Protein AF-A0A914CSH4-F1 (afdb_monomer_lite)

Foldseek 3Di:
DDDDDDDDDDDDDPDDDDPPDDPPPPDPPCPPPPDPPDDPLQQKFKAAFDDDVVAAPPVNIDGEDQQWWKKKKWWFDQDPVVRDTDIDIGIYTQHDDVPDPSSVCVQCVQVDDDPTNMFMHIDRTGHRVNVVDDTDDDDDPVNVPD

Structure (mmCIF, N/CA/C/O backbone):
data_AF-A0A914CSH4-F1
#
_entry.id   AF-A0A914CSH4-F1
#
loop_
_atom_site.group_PDB
_atom_site.id
_atom_site.type_symbol
_atom_site.label_atom_id
_atom_site.label_alt_id
_atom_site.label_comp_id
_atom_site.label_asym_id
_atom_site.label_entity_id
_atom_site.label_seq_id
_atom_site.pdbx_PDB_ins_code
_atom_site.Cartn_x
_atom_site.Cartn_y
_atom_site.Cartn_z
_atom_site.occupancy
_atom_site.B_iso_or_equiv
_atom_site.auth_seq_id
_atom_site.auth_comp_id
_atom_site.auth_asym_id
_atom_site.auth_atom_id
_atom_site.pdbx_PDB_model_num
ATOM 1 N N . MET A 1 1 ? -29.129 55.463 -4.077 1.00 32.28 1 MET A N 1
ATOM 2 C CA . MET A 1 1 ? -30.237 54.631 -4.597 1.00 32.28 1 MET A CA 1
ATOM 3 C C . MET A 1 1 ? -29.633 53.384 -5.219 1.00 32.28 1 MET A C 1
ATOM 5 O O . MET A 1 1 ? -28.738 53.548 -6.034 1.00 32.28 1 MET A O 1
ATOM 9 N N . GLY A 1 2 ? -30.110 52.193 -4.844 1.00 32.03 2 GLY A N 1
ATOM 10 C CA . GLY A 1 2 ? -29.869 50.944 -5.584 1.00 32.03 2 GLY A CA 1
ATOM 11 C C . GLY A 1 2 ? -29.116 49.855 -4.818 1.00 32.03 2 GLY A C 1
ATOM 12 O O . GLY A 1 2 ? -27.894 49.880 -4.769 1.00 32.03 2 GLY A O 1
ATOM 13 N N . SER A 1 3 ? -29.874 48.915 -4.248 1.00 34.44 3 SER A N 1
ATOM 14 C CA . SER A 1 3 ? -29.450 47.636 -3.654 1.00 34.44 3 SER A CA 1
ATOM 15 C C . SER A 1 3 ? -29.100 46.557 -4.697 1.00 34.44 3 SER A C 1
ATOM 17 O O . SER A 1 3 ? -29.491 46.686 -5.853 1.00 34.44 3 SER A O 1
ATOM 19 N N . ALA A 1 4 ? -28.555 45.438 -4.180 1.00 36.59 4 ALA A N 1
ATOM 20 C CA . ALA A 1 4 ? -28.555 44.059 -4.716 1.00 36.59 4 ALA A CA 1
ATOM 21 C C . ALA A 1 4 ? -27.450 43.748 -5.760 1.00 36.59 4 ALA A C 1
ATOM 23 O O . ALA A 1 4 ? -27.104 44.594 -6.565 1.00 36.59 4 ALA A O 1
ATOM 24 N N . GL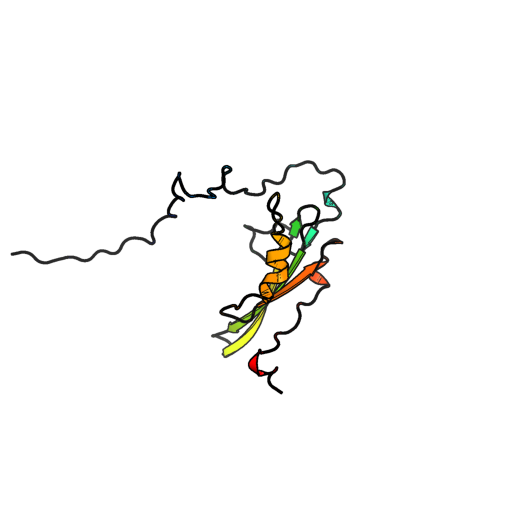U A 1 5 ? -26.799 42.578 -5.806 1.00 33.44 5 GLU A N 1
ATOM 25 C CA . GLU A 1 5 ? -27.243 41.239 -5.413 1.00 33.44 5 GLU A CA 1
ATOM 26 C C . GLU A 1 5 ? -26.067 40.236 -5.395 1.00 33.44 5 GLU A C 1
ATOM 28 O O . GLU A 1 5 ? -25.074 40.376 -6.106 1.00 33.44 5 GLU A O 1
ATOM 33 N N . ASN A 1 6 ? -26.229 39.200 -4.581 1.00 46.19 6 ASN A N 1
ATOM 34 C CA . ASN A 1 6 ? -25.384 38.021 -4.424 1.00 46.19 6 ASN A CA 1
ATOM 35 C C . ASN A 1 6 ? -25.415 37.137 -5.695 1.00 46.19 6 ASN A C 1
ATOM 37 O O . ASN A 1 6 ? -26.486 36.956 -6.272 1.00 46.19 6 ASN A O 1
ATOM 41 N N . ARG A 1 7 ? -24.298 36.512 -6.100 1.00 34.66 7 ARG A N 1
ATOM 42 C CA . ARG A 1 7 ? -24.322 35.319 -6.974 1.00 34.66 7 ARG A CA 1
ATOM 43 C C . ARG A 1 7 ? -23.053 34.473 -6.807 1.00 34.66 7 ARG A C 1
ATOM 45 O O . ARG A 1 7 ? -21.956 34.879 -7.171 1.00 34.66 7 ARG A O 1
ATOM 52 N N . HIS A 1 8 ? -23.235 33.287 -6.227 1.00 47.34 8 HIS A N 1
ATOM 53 C CA . HIS A 1 8 ? -22.269 32.190 -6.198 1.00 47.34 8 HIS A CA 1
ATOM 54 C C . HIS A 1 8 ? -21.844 31.784 -7.613 1.00 47.34 8 HIS A C 1
ATOM 56 O O . HIS A 1 8 ? -22.720 31.493 -8.420 1.00 47.34 8 HIS A O 1
ATOM 62 N N . THR A 1 9 ? -20.543 31.600 -7.860 1.00 35.94 9 THR A N 1
ATOM 63 C CA . THR A 1 9 ? -20.055 30.629 -8.856 1.00 35.94 9 THR A CA 1
ATOM 64 C C . THR A 1 9 ? -18.621 30.188 -8.552 1.00 35.94 9 THR A C 1
ATOM 66 O O . THR A 1 9 ? -17.689 30.971 -8.705 1.00 35.94 9 THR A O 1
ATOM 69 N N . GLY A 1 10 ? -18.460 28.901 -8.231 1.00 37.97 10 GLY A N 1
ATOM 70 C CA . GLY A 1 10 ? -17.294 28.111 -8.636 1.00 37.97 10 GLY A CA 1
ATOM 71 C C . GLY A 1 10 ? -16.184 27.915 -7.602 1.00 37.97 10 GLY A C 1
ATOM 72 O O . GLY A 1 10 ? -15.508 28.855 -7.199 1.00 37.97 10 GLY A O 1
ATOM 73 N N . CYS A 1 11 ? -15.922 26.650 -7.262 1.00 34.22 11 CYS A N 1
ATOM 74 C CA . CYS A 1 11 ? -14.628 26.217 -6.737 1.00 34.22 11 CYS A CA 1
ATOM 75 C C . CYS A 1 11 ? -13.529 26.641 -7.740 1.00 34.22 11 CYS A C 1
ATOM 77 O O . CYS A 1 11 ? -13.683 26.370 -8.937 1.00 34.22 11 CYS A O 1
ATOM 79 N N . PRO A 1 12 ? -12.464 27.348 -7.319 1.00 41.88 12 PRO A N 1
ATOM 80 C CA . PRO A 1 12 ? -11.471 27.865 -8.249 1.00 41.88 12 PRO A CA 1
ATOM 81 C C . PRO A 1 12 ? -10.743 26.715 -8.950 1.00 41.88 12 PRO A C 1
ATOM 83 O O . PRO A 1 12 ? -10.261 25.779 -8.311 1.00 41.88 12 PRO A O 1
ATOM 86 N N . LYS A 1 13 ? -10.663 26.808 -10.285 1.00 50.25 13 LYS A N 1
ATOM 87 C CA . LYS A 1 13 ? -9.844 25.933 -11.134 1.00 50.25 13 LYS A CA 1
ATOM 88 C C . LYS A 1 13 ? -8.423 25.858 -10.567 1.00 50.25 13 LYS A C 1
ATOM 90 O O . LYS A 1 13 ? -7.932 26.864 -10.051 1.00 50.25 13 LYS A O 1
ATOM 95 N N . LYS A 1 14 ? -7.805 24.666 -10.661 1.00 46.84 14 LYS A N 1
ATOM 96 C CA . LYS A 1 14 ? -6.405 24.382 -10.290 1.00 46.84 14 LYS A CA 1
ATOM 97 C C . LYS A 1 14 ? -5.555 25.625 -10.545 1.00 46.84 14 LYS A C 1
ATOM 99 O O . LYS A 1 14 ? -5.417 26.044 -11.688 1.00 46.84 14 LYS A O 1
ATOM 104 N N . ARG A 1 15 ? -5.051 26.236 -9.473 1.00 46.81 15 ARG A N 1
ATOM 105 C CA . ARG A 1 15 ? -4.083 27.321 -9.595 1.00 46.81 15 ARG A CA 1
ATOM 106 C C . ARG A 1 15 ? -2.809 26.695 -10.138 1.00 46.81 15 ARG A C 1
ATOM 108 O O . ARG A 1 15 ? -2.218 25.848 -9.470 1.00 46.81 15 ARG A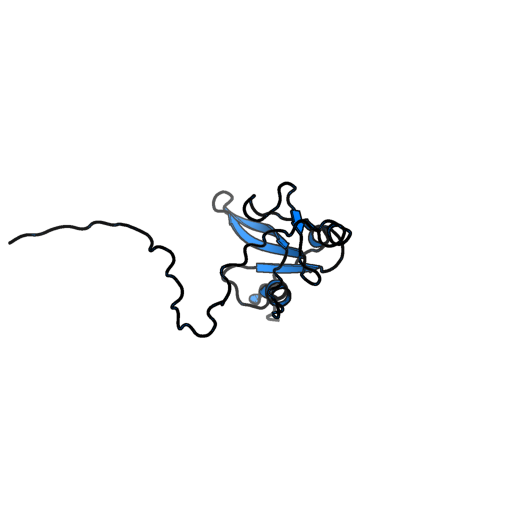 O 1
ATOM 115 N N . ASP A 1 16 ? -2.459 27.059 -11.362 1.00 60.09 16 ASP A N 1
ATOM 116 C CA . ASP A 1 16 ? -1.193 26.672 -11.964 1.00 60.09 16 ASP A CA 1
ATOM 117 C C . ASP A 1 16 ? -0.048 27.160 -11.067 1.00 60.09 16 ASP A C 1
ATOM 119 O O . ASP A 1 16 ? -0.082 28.271 -10.531 1.00 60.09 16 ASP A O 1
ATOM 123 N N . ILE A 1 17 ? 0.937 26.290 -10.844 1.00 59.72 17 ILE A N 1
ATOM 124 C CA . ILE A 1 17 ? 2.112 26.603 -10.026 1.00 59.72 17 ILE A CA 1
ATOM 125 C C . ILE A 1 17 ? 2.888 27.738 -10.728 1.00 59.72 17 ILE A C 1
ATOM 127 O O . ILE A 1 17 ? 3.188 27.574 -11.920 1.00 59.72 17 ILE A O 1
ATOM 131 N N . PRO A 1 18 ? 3.216 28.848 -10.029 1.00 69.38 18 PRO A N 1
ATOM 132 C CA . PRO A 1 18 ? 3.948 29.987 -10.590 1.00 69.38 18 PRO A CA 1
ATOM 133 C C . PRO A 1 18 ? 5.230 29.569 -11.304 1.00 69.38 18 PRO A C 1
ATOM 135 O O . PRO A 1 18 ? 5.898 28.620 -10.888 1.00 69.38 18 PRO A O 1
ATOM 138 N N . GLU A 1 19 ? 5.571 30.260 -12.393 1.00 65.25 19 GLU A N 1
ATOM 139 C CA . GLU A 1 19 ? 6.652 29.818 -13.278 1.00 65.25 19 GLU A CA 1
ATOM 140 C C . GLU A 1 19 ? 8.044 29.874 -12.662 1.00 65.25 19 GLU A C 1
ATOM 142 O O . GLU A 1 19 ? 8.924 29.105 -13.042 1.00 65.25 19 GLU A O 1
ATOM 147 N N . ASP A 1 20 ? 8.191 30.751 -11.685 1.00 71.88 20 ASP A N 1
ATOM 148 C CA . ASP A 1 20 ? 9.382 31.057 -10.914 1.00 71.88 20 ASP A CA 1
ATOM 149 C C . ASP A 1 20 ? 9.430 30.322 -9.566 1.00 71.88 20 ASP A C 1
ATOM 151 O O . ASP A 1 20 ? 10.350 30.537 -8.775 1.00 71.88 20 ASP A O 1
ATOM 155 N N . ALA A 1 21 ? 8.461 29.443 -9.285 1.00 68.38 21 ALA A N 1
ATOM 156 C CA . ALA A 1 21 ? 8.454 28.674 -8.052 1.00 68.38 21 ALA A CA 1
ATOM 157 C C . ALA A 1 21 ? 9.714 27.797 -7.960 1.00 68.38 21 ALA A C 1
ATOM 159 O O . ALA A 1 21 ? 9.979 26.940 -8.809 1.00 68.38 21 ALA A O 1
ATOM 160 N N . VAL A 1 22 ? 10.479 27.986 -6.885 1.00 61.03 22 VAL A N 1
ATOM 161 C CA . VAL A 1 22 ? 11.633 27.142 -6.568 1.00 61.03 22 VAL A CA 1
ATOM 162 C C . VAL A 1 22 ? 11.141 25.701 -6.386 1.00 61.03 22 VAL A C 1
ATOM 164 O O . VAL A 1 22 ? 10.309 25.435 -5.523 1.00 61.03 22 VAL A O 1
ATOM 167 N N . GLY A 1 23 ? 11.631 24.778 -7.220 1.00 54.59 23 GLY A N 1
ATOM 168 C CA . GLY A 1 23 ? 11.207 23.371 -7.216 1.00 54.59 23 GLY A CA 1
ATOM 169 C C . GLY A 1 23 ? 10.045 23.030 -8.159 1.00 54.59 23 GLY A C 1
ATOM 170 O O . GLY A 1 23 ? 9.519 21.922 -8.081 1.00 54.59 23 GLY A O 1
ATOM 171 N N . ARG A 1 24 ? 9.641 23.940 -9.062 1.00 52.59 24 ARG A N 1
ATOM 172 C CA . ARG A 1 24 ? 8.675 23.634 -10.132 1.00 52.59 24 ARG A CA 1
ATOM 173 C C . ARG A 1 24 ? 9.194 22.454 -10.977 1.00 52.59 24 ARG A C 1
ATOM 175 O O . ARG A 1 24 ? 10.288 22.562 -11.536 1.00 52.59 24 ARG A O 1
ATOM 182 N N . PRO A 1 25 ? 8.442 21.344 -11.105 1.00 54.25 25 PRO A N 1
ATOM 183 C CA . PRO A 1 25 ? 8.855 20.223 -11.941 1.00 54.25 25 PRO A CA 1
ATOM 184 C C . PRO A 1 25 ? 9.029 20.692 -13.391 1.00 54.25 25 PRO A C 1
ATOM 186 O O . PRO A 1 25 ? 8.101 21.233 -13.989 1.00 54.25 25 PRO A O 1
ATOM 189 N N . THR A 1 26 ? 10.213 20.494 -13.972 1.00 54.97 26 THR A N 1
ATOM 190 C CA . THR A 1 26 ? 10.510 20.849 -15.377 1.00 54.97 26 THR A CA 1
ATOM 191 C C . THR A 1 26 ? 9.831 19.918 -16.383 1.00 54.97 26 THR A C 1
ATOM 193 O O . THR A 1 26 ? 9.863 20.157 -17.590 1.00 54.97 26 THR A O 1
ATOM 196 N N . HIS A 1 27 ? 9.197 18.858 -15.889 1.00 49.78 27 HIS A N 1
ATOM 197 C CA . HIS A 1 27 ? 8.386 17.928 -16.654 1.00 49.78 27 HIS A CA 1
ATOM 198 C C . HIS A 1 27 ? 6.965 17.969 -16.086 1.00 49.78 27 HIS A C 1
ATOM 200 O O . HIS A 1 27 ? 6.790 18.018 -14.868 1.00 49.78 27 HIS A O 1
ATOM 206 N N . GLY A 1 28 ? 5.955 17.994 -16.966 1.00 48.66 28 GLY A N 1
ATOM 207 C CA . GLY A 1 28 ? 4.544 17.933 -16.564 1.00 48.66 28 GLY A CA 1
ATOM 208 C C . GLY A 1 28 ? 4.250 16.705 -15.690 1.00 48.66 28 GLY A C 1
ATOM 209 O O . GLY A 1 28 ? 5.123 15.847 -15.552 1.00 48.66 28 GLY A O 1
ATOM 210 N N . PRO A 1 29 ? 3.043 16.591 -15.097 1.00 45.50 29 PRO A N 1
ATOM 211 C CA . PRO A 1 29 ? 2.698 15.434 -14.278 1.00 45.50 29 PRO A CA 1
ATOM 212 C C . PRO A 1 29 ? 3.044 14.165 -15.053 1.00 45.50 29 PRO A C 1
ATOM 214 O O . PRO A 1 29 ? 2.528 13.949 -16.153 1.00 45.50 29 PRO A O 1
ATOM 217 N N . LEU A 1 30 ? 3.973 13.378 -14.507 1.00 42.59 30 LEU A N 1
ATOM 218 C CA . LEU A 1 30 ? 4.361 12.095 -15.066 1.00 42.59 30 LEU A CA 1
ATOM 219 C C . LEU A 1 30 ? 3.171 11.162 -14.866 1.00 42.59 30 LEU A C 1
ATOM 221 O O . LEU A 1 30 ? 3.077 10.428 -13.890 1.00 42.59 30 LEU A O 1
ATOM 225 N N . TYR A 1 31 ? 2.208 11.244 -15.779 1.00 41.59 31 TYR A N 1
ATOM 226 C CA . TYR A 1 31 ? 1.292 10.148 -15.995 1.00 41.59 31 TYR A CA 1
ATOM 227 C C . TYR A 1 31 ? 2.176 9.010 -16.487 1.00 41.59 31 TYR A C 1
ATOM 229 O O . TYR A 1 31 ? 2.807 9.141 -17.541 1.00 41.59 31 TYR A O 1
ATOM 237 N N . ASN A 1 32 ? 2.293 7.949 -15.690 1.00 44.75 32 ASN A N 1
ATOM 238 C CA . ASN A 1 32 ? 3.020 6.744 -16.056 1.00 44.75 32 ASN A CA 1
ATOM 239 C C . ASN A 1 32 ? 2.332 6.128 -17.276 1.00 44.75 32 ASN A C 1
ATOM 241 O O . ASN A 1 32 ? 1.475 5.256 -17.181 1.00 44.75 32 ASN A O 1
ATOM 245 N N . LYS A 1 33 ? 2.679 6.628 -18.461 1.00 42.59 33 LYS A N 1
ATOM 246 C CA . LYS A 1 33 ? 2.328 6.004 -19.721 1.00 42.59 33 LYS A CA 1
ATOM 247 C C . LYS A 1 33 ? 3.226 4.782 -19.814 1.00 42.59 33 LYS A C 1
ATOM 249 O O . LYS A 1 33 ? 4.395 4.908 -20.170 1.00 42.59 33 LYS A O 1
ATOM 254 N N . HIS A 1 34 ? 2.686 3.636 -19.407 1.00 46.09 34 HIS A N 1
ATOM 255 C CA . HIS A 1 34 ? 3.330 2.334 -19.516 1.00 46.09 34 HIS A CA 1
ATOM 256 C C . HIS A 1 34 ? 3.995 2.199 -20.892 1.00 46.09 34 HIS A C 1
ATOM 258 O O . HIS A 1 34 ? 3.327 2.132 -21.924 1.00 46.09 34 HIS A O 1
ATOM 264 N N . SER A 1 35 ? 5.330 2.220 -20.896 1.00 42.28 35 SER A N 1
ATOM 265 C CA . SER A 1 35 ? 6.134 1.903 -22.068 1.00 42.28 35 SER A CA 1
ATOM 266 C C . SER A 1 35 ? 5.956 0.419 -22.350 1.00 42.28 35 SER A C 1
ATOM 268 O O . SER A 1 35 ? 6.276 -0.428 -21.519 1.00 42.28 35 SER A O 1
ATOM 270 N N . SER A 1 36 ? 5.406 0.124 -23.520 1.00 48.28 36 SER A N 1
ATOM 271 C CA . SER A 1 36 ? 5.129 -1.201 -24.059 1.00 48.28 36 SER A CA 1
ATOM 272 C C . SER A 1 36 ? 6.413 -1.938 -24.456 1.00 48.28 36 SER A C 1
ATOM 274 O O . SER A 1 36 ? 6.597 -2.250 -25.629 1.00 48.28 36 SER A O 1
ATOM 276 N N . ASP A 1 37 ? 7.312 -2.195 -23.506 1.00 46.66 37 ASP A N 1
ATOM 277 C CA . ASP A 1 37 ? 8.458 -3.084 -23.719 1.00 46.66 37 ASP A CA 1
ATOM 278 C C . ASP A 1 37 ? 8.364 -4.282 -22.765 1.00 46.66 37 ASP A C 1
ATOM 280 O O . ASP A 1 37 ? 8.949 -4.350 -21.683 1.00 46.66 37 ASP A O 1
ATOM 284 N N . LEU A 1 38 ? 7.469 -5.191 -23.151 1.00 54.16 38 LEU A N 1
ATOM 285 C CA . LEU A 1 38 ? 7.141 -6.440 -22.477 1.00 54.16 38 LEU A CA 1
ATOM 286 C C . LEU A 1 38 ? 8.164 -7.516 -22.848 1.00 54.16 38 LEU A C 1
ATOM 288 O O . LEU A 1 38 ? 7.865 -8.403 -23.641 1.00 54.16 38 LEU A O 1
ATOM 292 N N . THR A 1 39 ? 9.354 -7.490 -22.253 1.00 58.25 39 THR A N 1
ATOM 293 C CA . THR A 1 39 ? 10.173 -8.707 -22.163 1.00 58.25 39 THR A CA 1
ATOM 294 C C . THR A 1 39 ? 10.786 -8.838 -20.760 1.00 58.25 39 THR A C 1
ATOM 296 O O . THR A 1 39 ? 11.595 -8.033 -20.311 1.00 58.25 39 THR A O 1
ATOM 299 N N . ASN A 1 40 ? 10.328 -9.858 -20.024 1.00 51.75 40 ASN A N 1
ATOM 300 C CA . ASN A 1 40 ? 10.771 -10.336 -18.699 1.00 51.75 40 ASN A CA 1
ATOM 301 C C . ASN A 1 40 ? 10.619 -9.443 -17.448 1.00 51.75 40 ASN A C 1
ATOM 303 O O . ASN A 1 40 ? 10.427 -9.997 -16.367 1.00 51.75 40 ASN A O 1
ATOM 307 N N . LYS A 1 41 ? 10.625 -8.109 -17.534 1.00 46.38 41 LYS A N 1
ATOM 308 C CA . LYS A 1 41 ? 10.460 -7.230 -16.348 1.00 46.38 41 LYS A CA 1
ATOM 309 C C . LYS A 1 41 ? 9.031 -7.227 -15.771 1.00 46.38 41 LYS A C 1
ATOM 311 O O . LYS A 1 41 ? 8.816 -6.954 -14.593 1.00 46.38 41 LYS A O 1
ATOM 316 N N . THR A 1 42 ? 8.049 -7.601 -16.585 1.00 52.00 42 THR A N 1
ATOM 317 C CA . THR A 1 42 ? 6.616 -7.609 -16.254 1.00 52.00 42 THR A CA 1
ATOM 318 C C . THR A 1 42 ? 6.176 -8.775 -15.361 1.00 52.00 42 THR A C 1
ATOM 320 O O . THR A 1 42 ? 5.042 -8.781 -14.897 1.00 52.00 42 THR A O 1
ATOM 323 N N . LEU A 1 43 ? 7.047 -9.756 -15.093 1.00 56.53 43 LEU A N 1
ATOM 324 C CA . LEU A 1 43 ? 6.701 -10.937 -14.293 1.00 56.53 43 LEU A CA 1
ATOM 325 C C . LEU A 1 43 ? 7.033 -10.818 -12.796 1.00 56.53 43 LEU A C 1
ATOM 327 O O . LEU A 1 43 ? 6.728 -11.760 -12.075 1.00 56.53 43 LEU A O 1
ATOM 331 N N . LEU A 1 44 ? 7.646 -9.727 -12.311 1.00 63.56 44 LEU A N 1
ATOM 332 C CA . LEU A 1 44 ? 8.134 -9.635 -10.916 1.00 63.56 44 LEU A CA 1
ATOM 333 C C . LEU A 1 44 ? 7.699 -8.382 -10.130 1.00 63.56 44 LEU A C 1
ATOM 335 O O . LEU A 1 44 ? 8.139 -8.196 -8.999 1.00 63.56 44 LEU A O 1
ATOM 339 N N . ASN A 1 45 ? 6.834 -7.534 -10.689 1.00 84.50 45 ASN A N 1
ATOM 340 C CA . ASN A 1 45 ? 6.469 -6.239 -10.095 1.00 84.50 45 ASN A CA 1
ATOM 341 C C . ASN A 1 45 ? 4.950 -5.986 -10.046 1.00 84.50 45 ASN A C 1
ATOM 343 O O . ASN A 1 45 ? 4.516 -4.837 -9.980 1.00 84.50 45 ASN A O 1
ATOM 347 N N . LEU A 1 46 ? 4.126 -7.035 -10.098 1.00 91.00 46 LEU A N 1
ATOM 348 C CA . LEU A 1 46 ? 2.675 -6.879 -9.970 1.00 91.00 46 LEU A CA 1
ATOM 349 C C . LEU A 1 46 ? 2.275 -6.712 -8.503 1.00 91.00 46 LEU A C 1
ATOM 351 O O . LEU A 1 46 ? 2.704 -7.487 -7.652 1.00 91.00 46 LEU A O 1
ATOM 355 N N . CYS A 1 47 ? 1.400 -5.754 -8.220 1.00 92.94 47 CYS A N 1
ATOM 356 C CA . CYS A 1 47 ? 0.761 -5.574 -6.918 1.00 92.94 47 CYS A CA 1
ATOM 357 C C . CYS A 1 47 ? -0.758 -5.691 -7.058 1.00 92.94 47 CYS A C 1
ATOM 359 O O . CYS A 1 47 ? -1.316 -5.330 -8.097 1.00 92.94 47 CYS A O 1
ATOM 361 N N . TYR A 1 48 ? -1.444 -6.117 -5.994 1.00 95.81 48 TYR A N 1
ATOM 362 C CA . TYR A 1 48 ? -2.897 -5.956 -5.922 1.00 95.81 48 TYR A CA 1
ATOM 363 C C . TYR A 1 48 ? -3.253 -4.474 -5.742 1.00 95.81 48 TYR A C 1
ATOM 365 O O . TYR A 1 48 ? -2.578 -3.763 -4.994 1.00 95.81 48 TYR A O 1
ATOM 373 N N . CYS A 1 49 ? -4.307 -4.016 -6.416 1.00 95.06 49 CYS A N 1
ATOM 374 C CA . CYS A 1 49 ? -4.749 -2.628 -6.439 1.00 95.06 49 CYS A CA 1
ATOM 375 C C . CYS A 1 49 ? -6.250 -2.536 -6.145 1.00 95.06 49 CYS A C 1
ATOM 377 O O . CYS A 1 49 ? -7.083 -3.092 -6.863 1.00 95.06 49 CYS A O 1
ATOM 379 N N . SER A 1 50 ? -6.606 -1.810 -5.083 1.00 94.44 50 SER A N 1
ATOM 380 C CA . SER A 1 50 ? -7.998 -1.681 -4.626 1.00 94.44 50 SER A CA 1
ATOM 381 C C . SER A 1 50 ? -8.675 -0.378 -5.055 1.00 94.44 50 SER A C 1
ATOM 383 O O . SER A 1 50 ? -9.825 -0.138 -4.690 1.00 94.44 50 SER A O 1
ATOM 385 N N . TYR A 1 51 ? -7.978 0.482 -5.797 1.00 87.56 51 TYR A N 1
ATOM 386 C CA . TYR A 1 51 ? -8.532 1.735 -6.302 1.00 87.56 51 TYR A CA 1
ATOM 387 C C . TYR A 1 51 ? -9.490 1.517 -7.491 1.00 87.56 51 TYR A C 1
ATOM 389 O O . TYR A 1 51 ? -9.737 0.400 -7.966 1.00 87.56 51 TYR A O 1
ATOM 397 N N . GLY A 1 52 ? -10.092 2.618 -7.942 1.00 82.00 52 GLY A N 1
ATOM 398 C CA . GLY A 1 52 ? -10.900 2.655 -9.157 1.00 82.00 52 GLY A CA 1
ATOM 399 C C . GLY A 1 52 ? -10.069 2.488 -10.441 1.00 82.00 52 GLY A C 1
ATOM 400 O O . GLY A 1 52 ? -8.837 2.485 -10.389 1.00 82.00 52 GLY A O 1
ATOM 401 N N . PRO A 1 53 ? -10.739 2.399 -11.604 1.00 79.06 53 PRO A N 1
ATOM 402 C CA . PRO A 1 53 ? -10.094 2.190 -12.907 1.00 79.06 53 PRO A CA 1
ATOM 403 C C . PRO A 1 53 ? -9.144 3.326 -13.323 1.00 79.06 53 PRO A C 1
ATOM 405 O O . PRO A 1 53 ? -8.335 3.146 -14.221 1.00 79.06 53 PRO A O 1
ATOM 408 N N . ASP A 1 54 ? -9.213 4.488 -12.666 1.00 79.94 54 ASP A N 1
ATOM 409 C CA . ASP A 1 54 ? -8.301 5.610 -12.921 1.00 79.94 54 ASP A CA 1
ATOM 410 C C . ASP A 1 54 ? -6.875 5.372 -12.387 1.00 79.94 54 ASP A C 1
ATOM 412 O O . ASP A 1 54 ? -5.952 6.095 -12.758 1.00 79.94 54 ASP A O 1
ATOM 416 N N . HIS A 1 55 ? -6.704 4.407 -11.474 1.00 78.50 55 HIS A N 1
ATOM 417 C CA . HIS A 1 55 ? -5.446 4.158 -10.755 1.00 78.50 55 HIS A CA 1
ATOM 418 C C . HIS A 1 55 ? -4.989 2.697 -10.823 1.00 78.50 55 HIS A C 1
ATOM 420 O O . HIS A 1 55 ? -3.807 2.425 -10.624 1.00 78.50 55 HIS A O 1
ATOM 426 N N . CYS A 1 56 ? -5.912 1.767 -11.066 1.00 87.56 56 CYS A N 1
ATOM 427 C CA . CYS A 1 56 ? -5.605 0.360 -11.282 1.00 87.56 56 CYS A CA 1
ATOM 428 C C . CYS A 1 56 ? -5.766 0.002 -12.757 1.00 87.56 56 CYS A C 1
ATOM 430 O O . CYS A 1 56 ? -6.668 0.505 -13.427 1.00 87.56 56 CYS A O 1
ATOM 432 N N . ASP A 1 57 ? -4.970 -0.955 -13.217 1.00 85.19 57 ASP A N 1
ATOM 433 C CA . ASP A 1 57 ? -5.226 -1.663 -14.464 1.00 85.19 57 ASP A CA 1
ATOM 434 C C . ASP A 1 57 ? -6.505 -2.518 -14.356 1.00 85.19 57 ASP A C 1
ATOM 436 O O . ASP A 1 57 ? -7.020 -2.785 -13.260 1.00 85.19 57 ASP A O 1
ATOM 440 N N . TYR A 1 58 ? -7.017 -2.970 -15.507 1.00 72.62 58 TYR A N 1
ATOM 441 C CA . TYR A 1 58 ? -8.298 -3.682 -15.626 1.00 72.62 58 TYR A CA 1
ATOM 442 C C . TYR A 1 58 ? -8.443 -4.890 -14.684 1.00 72.62 58 TYR A C 1
ATOM 444 O O . TYR A 1 58 ? -9.543 -5.147 -14.196 1.00 72.62 58 TYR A O 1
ATOM 452 N N . ASP A 1 59 ? -7.345 -5.564 -14.347 1.00 82.81 59 ASP A N 1
ATOM 453 C CA . ASP A 1 59 ? -7.346 -6.781 -13.529 1.00 82.81 59 ASP A CA 1
ATOM 454 C C . ASP A 1 59 ? -7.161 -6.521 -12.022 1.00 82.81 59 ASP A C 1
ATOM 456 O O . ASP A 1 59 ? -6.729 -7.405 -11.285 1.00 82.81 59 ASP A O 1
ATOM 460 N N . LYS A 1 60 ? -7.483 -5.311 -11.530 1.00 90.69 60 LYS A N 1
ATOM 461 C CA . LYS A 1 60 ? -7.239 -4.905 -10.125 1.00 90.69 60 LYS A CA 1
ATOM 462 C C . LYS A 1 60 ? -5.765 -4.997 -9.747 1.00 90.69 60 LYS A C 1
ATOM 464 O O . LYS A 1 60 ? -5.400 -5.357 -8.626 1.00 90.69 60 LYS A O 1
ATOM 469 N N . THR A 1 61 ? -4.911 -4.632 -10.690 1.00 91.19 61 THR A N 1
ATOM 470 C CA . THR A 1 61 ? -3.463 -4.670 -10.531 1.00 91.19 61 THR A CA 1
ATOM 471 C C . THR A 1 61 ? -2.850 -3.306 -10.770 1.00 91.19 61 THR A C 1
ATOM 473 O O . THR A 1 61 ? -3.474 -2.408 -11.326 1.00 91.19 61 THR A O 1
ATOM 476 N N . CYS A 1 62 ? -1.605 -3.162 -10.353 1.00 90.31 62 CYS A N 1
ATOM 477 C CA . CYS A 1 62 ? -0.708 -2.136 -10.859 1.00 90.31 62 CYS A CA 1
ATOM 478 C C . CYS A 1 62 ? 0.693 -2.746 -10.963 1.00 90.31 62 CYS A C 1
ATOM 480 O O . CYS A 1 62 ? 1.012 -3.704 -10.249 1.00 90.31 62 CYS A O 1
ATOM 482 N N . VAL A 1 63 ? 1.525 -2.207 -11.852 1.00 88.44 63 VAL A N 1
ATOM 483 C CA . VAL A 1 63 ? 2.929 -2.615 -11.982 1.00 88.44 63 VAL A CA 1
ATOM 484 C C . VAL A 1 63 ? 3.811 -1.535 -11.365 1.00 88.44 63 VAL A C 1
ATOM 486 O O . VAL A 1 63 ? 3.783 -0.387 -11.804 1.00 88.44 63 VAL A O 1
ATOM 489 N N . LYS A 1 64 ? 4.593 -1.897 -10.346 1.00 86.94 64 LYS A N 1
ATOM 490 C CA . LYS A 1 64 ? 5.539 -0.980 -9.695 1.00 86.94 64 LYS A CA 1
ATOM 491 C C . LYS A 1 64 ? 6.859 -0.876 -10.465 1.00 86.94 64 LYS A C 1
ATOM 493 O O . LYS A 1 64 ? 7.241 -1.796 -11.189 1.00 86.94 64 LYS A O 1
ATOM 498 N N . ASP A 1 65 ? 7.579 0.225 -10.268 1.00 85.44 65 ASP A N 1
ATOM 499 C CA . ASP A 1 65 ? 8.961 0.344 -10.737 1.00 85.44 65 ASP A CA 1
ATOM 500 C C . ASP A 1 65 ? 9.889 -0.649 -10.020 1.00 85.44 65 ASP A C 1
ATOM 502 O O . ASP A 1 65 ? 9.602 -1.135 -8.919 1.00 85.44 65 ASP A O 1
ATOM 506 N N . ASP A 1 66 ? 11.045 -0.921 -10.629 1.00 78.12 66 ASP A N 1
ATOM 507 C CA . ASP A 1 66 ? 12.095 -1.686 -9.956 1.00 78.12 66 ASP A CA 1
ATOM 508 C C . ASP A 1 66 ? 12.486 -0.949 -8.671 1.00 78.12 66 ASP A C 1
ATOM 510 O O . ASP A 1 66 ? 12.723 0.257 -8.705 1.00 78.12 66 ASP A O 1
ATOM 514 N N . TRP A 1 67 ? 12.547 -1.671 -7.549 1.00 78.69 67 TRP A N 1
ATOM 515 C CA . TRP A 1 67 ? 12.824 -1.142 -6.200 1.00 78.69 67 TRP A CA 1
ATOM 516 C C . TRP A 1 67 ? 11.713 -0.313 -5.541 1.00 78.69 67 TRP A C 1
ATOM 518 O O . TRP A 1 67 ? 11.809 -0.036 -4.345 1.00 78.69 67 TRP A O 1
ATOM 528 N N . ALA A 1 68 ? 10.629 0.021 -6.247 1.00 89.06 68 ALA A N 1
ATOM 529 C CA . ALA A 1 68 ? 9.417 0.493 -5.579 1.00 89.06 68 ALA A CA 1
ATOM 530 C C . ALA A 1 68 ? 8.773 -0.635 -4.757 1.00 89.06 68 ALA A C 1
ATOM 532 O O . ALA A 1 68 ? 9.096 -1.821 -4.920 1.00 89.06 68 ALA A O 1
ATOM 533 N N . ALA A 1 69 ? 7.835 -0.266 -3.887 1.00 91.69 69 ALA A N 1
ATOM 534 C CA . ALA A 1 69 ? 7.094 -1.207 -3.053 1.00 91.69 69 ALA A CA 1
ATOM 535 C C . ALA A 1 69 ? 5.652 -1.411 -3.535 1.00 91.69 69 ALA A C 1
ATOM 537 O O . ALA A 1 69 ? 5.023 -0.496 -4.061 1.00 91.69 69 ALA A O 1
ATOM 538 N N . CYS A 1 70 ? 5.095 -2.592 -3.282 1.00 94.19 70 CYS A N 1
ATOM 539 C CA . CYS A 1 70 ? 3.653 -2.725 -3.111 1.00 94.19 70 CYS A CA 1
ATOM 540 C C . CYS A 1 70 ? 3.296 -2.319 -1.676 1.00 94.19 70 CYS A C 1
ATOM 542 O O . CYS A 1 70 ? 4.084 -2.559 -0.757 1.00 94.19 70 CYS A O 1
ATOM 544 N N . PHE A 1 71 ? 2.099 -1.778 -1.458 1.00 95.50 71 PHE A N 1
ATOM 545 C CA . PHE A 1 71 ? 1.608 -1.463 -0.119 1.00 95.50 71 PHE A CA 1
ATOM 546 C C . PHE A 1 71 ? 0.251 -2.101 0.181 1.00 95.50 71 PHE A C 1
ATOM 548 O O . PHE A 1 71 ? -0.559 -2.359 -0.716 1.00 95.50 71 PHE A O 1
ATOM 555 N N . HIS A 1 72 ? 0.021 -2.306 1.474 1.00 95.25 72 HIS A N 1
ATOM 556 C CA . HIS A 1 72 ? -1.276 -2.514 2.104 1.00 95.25 72 HIS A CA 1
ATOM 557 C C . HIS A 1 72 ? -1.385 -1.458 3.205 1.00 95.25 72 HIS A C 1
ATOM 559 O O . HIS A 1 72 ? -0.488 -1.338 4.036 1.00 95.25 72 HIS A O 1
ATOM 565 N N . ALA A 1 73 ? -2.447 -0.664 3.195 1.00 92.88 73 ALA A N 1
ATOM 566 C CA . ALA A 1 73 ? -2.740 0.322 4.218 1.00 92.88 73 ALA A CA 1
ATOM 567 C C . ALA A 1 73 ? -4.115 0.071 4.834 1.00 92.88 73 ALA A C 1
ATOM 569 O O . ALA A 1 73 ? -5.064 -0.303 4.143 1.00 92.88 73 ALA A O 1
ATOM 570 N N . MET A 1 74 ? -4.204 0.300 6.136 1.00 91.06 74 MET A N 1
ATOM 571 C CA . MET A 1 74 ? -5.439 0.299 6.901 1.00 91.06 74 MET A CA 1
ATOM 572 C C . MET A 1 74 ? -5.774 1.731 7.316 1.00 91.06 74 MET A C 1
ATOM 574 O O . MET A 1 74 ? -4.884 2.578 7.461 1.00 91.06 74 MET A O 1
ATOM 578 N N . GLN A 1 75 ? -7.061 2.004 7.492 1.00 87.19 75 GLN A N 1
ATOM 579 C CA . GLN A 1 75 ? -7.562 3.243 8.067 1.00 87.19 75 GLN A CA 1
ATOM 580 C C . GLN A 1 75 ? -8.812 2.955 8.893 1.00 87.19 75 GLN A C 1
ATOM 582 O O . GLN A 1 75 ? -9.700 2.255 8.414 1.00 87.19 75 GLN A O 1
ATOM 587 N N . GLU A 1 76 ? -8.911 3.510 10.100 1.00 84.81 76 GLU A N 1
ATOM 588 C CA . GLU A 1 76 ? -10.195 3.517 10.807 1.00 84.81 76 GLU A CA 1
ATOM 589 C C . GLU A 1 76 ? -11.074 4.648 10.285 1.00 84.81 76 GLU A C 1
ATOM 591 O O . GLU A 1 76 ? -10.668 5.816 10.244 1.00 84.81 76 GLU A O 1
ATOM 596 N N . VAL A 1 77 ? -12.276 4.281 9.856 1.00 85.44 77 VAL A N 1
ATOM 597 C CA . VAL A 1 77 ? -13.278 5.194 9.321 1.00 85.44 77 VAL A CA 1
ATOM 598 C C . VAL A 1 77 ? -14.573 4.974 10.086 1.00 85.44 77 VAL A C 1
ATOM 600 O O . VAL A 1 77 ? -15.038 3.846 10.247 1.00 85.44 77 VAL A O 1
ATOM 603 N N . TYR A 1 78 ? -15.174 6.067 10.549 1.00 84.81 78 TYR A N 1
ATOM 604 C CA . TYR A 1 78 ? -16.472 6.002 11.198 1.00 84.81 78 TYR A CA 1
ATOM 605 C C . TYR A 1 78 ? -17.568 5.846 10.143 1.00 84.81 78 TYR A C 1
ATOM 607 O O . TYR A 1 78 ? -17.763 6.731 9.308 1.00 84.81 78 TYR A O 1
ATOM 615 N N . ASN A 1 79 ? -18.287 4.729 10.189 1.00 85.44 79 ASN A N 1
ATOM 616 C CA . ASN A 1 79 ? -19.439 4.485 9.338 1.00 85.44 79 ASN A CA 1
ATOM 617 C C . ASN A 1 79 ? -20.699 5.043 10.018 1.00 8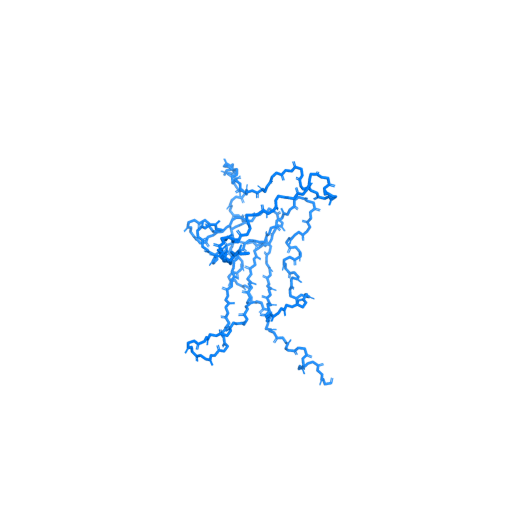5.44 79 ASN A C 1
ATOM 619 O O . ASN A 1 79 ? -21.143 4.549 11.058 1.00 85.44 79 ASN A O 1
ATOM 623 N N . GLU A 1 80 ? -21.275 6.094 9.433 1.00 91.12 80 GLU A N 1
ATOM 624 C CA . GLU A 1 80 ? -22.448 6.780 9.989 1.00 91.12 80 GLU A CA 1
ATOM 625 C C . GLU A 1 80 ? -23.724 5.924 9.958 1.00 91.12 80 GLU A C 1
ATOM 627 O O . GLU A 1 80 ? -24.577 6.069 10.837 1.00 91.12 80 GLU A O 1
ATOM 632 N N . GLU A 1 81 ? -23.849 5.017 8.986 1.00 92.69 81 GLU A N 1
ATOM 633 C CA . GLU A 1 81 ? -25.013 4.142 8.824 1.00 92.69 81 GLU A CA 1
ATOM 634 C C . GLU A 1 81 ? -25.027 3.051 9.898 1.00 92.69 81 GLU A C 1
ATOM 636 O O . GLU A 1 81 ? -26.032 2.849 10.583 1.00 92.69 81 GLU A O 1
ATOM 641 N N . THR A 1 82 ? -23.888 2.386 10.101 1.00 89.88 82 THR A N 1
ATOM 642 C CA . THR A 1 82 ? -23.751 1.322 11.107 1.00 89.88 82 THR A CA 1
ATOM 643 C C . THR A 1 82 ? -23.455 1.870 12.505 1.00 89.88 82 THR A C 1
ATOM 645 O O . THR A 1 82 ? -23.570 1.131 13.488 1.00 89.88 82 THR A O 1
ATOM 648 N N . ARG A 1 83 ? -23.120 3.167 12.609 1.00 89.38 83 ARG A N 1
ATOM 649 C CA . ARG A 1 83 ? -22.663 3.869 13.823 1.00 89.38 83 ARG A CA 1
ATOM 650 C C . ARG A 1 83 ? -21.489 3.167 14.503 1.00 89.38 83 ARG A C 1
ATOM 652 O O . ARG A 1 83 ? -21.449 3.046 15.730 1.00 89.38 83 ARG A O 1
ATOM 659 N N . ARG A 1 84 ? -20.553 2.652 13.709 1.00 85.12 84 ARG A N 1
ATOM 660 C CA . ARG A 1 84 ? -19.389 1.894 14.184 1.00 85.12 84 ARG A CA 1
ATOM 661 C C . ARG A 1 84 ? -18.115 2.403 13.530 1.00 85.12 84 ARG A C 1
ATOM 663 O O . ARG A 1 84 ? -18.141 2.921 12.419 1.00 85.12 84 ARG A O 1
ATOM 670 N N . GLN A 1 85 ? -17.001 2.240 14.240 1.00 82.44 85 GLN A N 1
ATOM 671 C CA . GLN A 1 85 ? -15.685 2.327 13.617 1.00 82.44 85 GLN A CA 1
ATOM 672 C C . GLN A 1 85 ? -15.470 1.067 12.784 1.00 82.44 85 GLN A C 1
ATOM 674 O O . GLN A 1 85 ? -15.670 -0.046 13.273 1.00 82.44 85 GLN A O 1
ATOM 679 N N . GLU A 1 86 ? -15.099 1.254 11.525 1.00 86.56 86 GLU A N 1
ATOM 680 C CA . GLU A 1 86 ? -14.806 0.183 10.584 1.00 86.56 86 GLU A CA 1
ATOM 681 C C . GLU A 1 86 ? -13.378 0.342 10.063 1.00 86.56 86 GLU A C 1
ATOM 683 O O . GLU A 1 86 ? -12.894 1.453 9.831 1.00 86.56 86 GLU A O 1
ATOM 688 N N . THR A 1 87 ? -12.688 -0.781 9.871 1.00 87.00 87 THR A N 1
ATOM 689 C CA . THR A 1 87 ? -11.348 -0.790 9.282 1.00 87.00 87 THR A CA 1
ATOM 690 C C . THR A 1 87 ? -11.464 -0.874 7.766 1.00 87.00 87 THR A C 1
ATOM 692 O O . THR A 1 87 ? -11.970 -1.851 7.213 1.00 87.00 87 THR A O 1
ATOM 695 N N . TRP A 1 88 ? -10.982 0.153 7.077 1.00 88.94 88 TRP A N 1
ATOM 696 C CA . TRP A 1 88 ? -10.881 0.183 5.624 1.00 88.94 88 TRP A CA 1
ATOM 697 C C . TRP A 1 88 ? -9.491 -0.228 5.164 1.00 88.94 88 TRP A C 1
ATOM 699 O O . TRP A 1 88 ? -8.485 0.280 5.655 1.00 88.94 88 TRP A O 1
ATOM 709 N N . HIS A 1 89 ? -9.452 -1.125 4.181 1.00 92.38 89 HIS A N 1
ATOM 710 C CA . HIS A 1 89 ? -8.227 -1.667 3.606 1.00 92.38 89 HIS A CA 1
ATOM 711 C C . HIS A 1 89 ? -7.997 -1.101 2.208 1.00 92.38 89 HIS A C 1
ATOM 713 O O . HIS A 1 89 ? -8.896 -1.096 1.366 1.00 92.38 89 HIS A O 1
ATOM 719 N N . THR A 1 90 ? -6.775 -0.650 1.948 1.00 93.69 90 THR A N 1
ATOM 720 C CA . THR A 1 90 ? -6.354 -0.117 0.650 1.00 93.69 90 THR A CA 1
ATOM 721 C C . THR A 1 90 ? -5.033 -0.732 0.214 1.00 93.69 90 THR A C 1
ATOM 723 O O . THR A 1 90 ? -4.149 -0.980 1.029 1.00 93.69 90 THR A O 1
ATOM 726 N N . TYR A 1 91 ? -4.903 -0.994 -1.083 1.00 95.75 91 TYR A N 1
ATOM 727 C CA . TYR A 1 91 ? -3.770 -1.697 -1.675 1.00 95.75 91 TYR A CA 1
ATOM 728 C C . TYR A 1 91 ? -3.341 -1.014 -2.970 1.00 95.75 91 TYR A C 1
ATOM 730 O O . TYR A 1 91 ? -4.190 -0.541 -3.731 1.00 95.75 91 TYR A O 1
ATOM 738 N N . GLY A 1 92 ? -2.039 -1.012 -3.252 1.00 94.44 92 GLY A N 1
ATOM 739 C CA . GLY A 1 92 ? -1.526 -0.509 -4.522 1.00 94.44 92 GLY A CA 1
ATOM 740 C C . GLY A 1 92 ? -0.005 -0.503 -4.626 1.00 94.44 92 GLY A C 1
ATOM 741 O O . GLY A 1 92 ? 0.698 -1.158 -3.855 1.00 94.44 92 GLY A O 1
ATOM 742 N N . CYS A 1 93 ? 0.485 0.261 -5.599 1.00 92.19 93 CYS A N 1
ATOM 743 C CA . CYS A 1 93 ? 1.899 0.472 -5.881 1.00 92.19 93 CYS A CA 1
ATOM 744 C C . CYS A 1 93 ? 2.347 1.795 -5.257 1.00 92.19 93 CYS A C 1
ATOM 746 O O . CYS A 1 93 ? 1.712 2.829 -5.465 1.00 92.19 93 CYS A O 1
ATOM 748 N N . ALA A 1 94 ? 3.437 1.771 -4.497 1.00 91.31 94 ALA A N 1
ATOM 749 C CA . ALA A 1 94 ? 4.076 2.983 -4.013 1.00 91.31 94 ALA A CA 1
ATOM 750 C C . ALA A 1 94 ? 4.885 3.630 -5.156 1.00 91.31 94 ALA A C 1
ATOM 752 O O . ALA A 1 94 ? 5.508 2.913 -5.945 1.00 91.31 94 ALA A O 1
ATOM 753 N N . PRO A 1 95 ? 4.888 4.969 -5.272 1.00 83.56 95 PRO A N 1
ATOM 754 C CA . PRO A 1 95 ? 5.616 5.652 -6.333 1.00 83.56 95 PRO A CA 1
ATOM 755 C C . PRO A 1 95 ? 7.132 5.525 -6.146 1.00 83.56 95 PRO A C 1
ATOM 757 O O . PRO A 1 95 ? 7.635 5.468 -5.021 1.00 83.56 95 PRO A O 1
ATOM 760 N N . LEU A 1 96 ? 7.868 5.544 -7.254 1.00 72.75 96 LEU A N 1
ATOM 761 C CA . LEU A 1 96 ? 9.304 5.799 -7.281 1.00 72.75 96 LEU A CA 1
ATOM 762 C C . LEU A 1 96 ? 9.521 7.059 -8.122 1.00 72.75 96 LEU A C 1
ATOM 764 O O . LEU A 1 96 ? 9.534 6.994 -9.349 1.00 72.75 96 LEU A O 1
ATOM 768 N N . GLU A 1 97 ? 9.638 8.234 -7.503 1.00 67.69 97 GLU A N 1
ATOM 769 C CA . GLU A 1 97 ? 10.055 9.393 -8.295 1.00 67.69 97 GLU A CA 1
ATOM 770 C C . GLU A 1 97 ? 11.562 9.282 -8.546 1.00 67.69 97 GLU A C 1
ATOM 772 O O . GLU A 1 97 ? 12.333 8.860 -7.682 1.00 67.69 97 GLU A O 1
ATOM 777 N N . ARG A 1 98 ? 12.016 9.633 -9.752 1.00 52.03 98 ARG A N 1
ATOM 778 C CA . ARG A 1 98 ? 13.441 9.554 -10.095 1.00 52.03 98 ARG A CA 1
ATOM 779 C C . ARG A 1 98 ? 14.282 10.360 -9.102 1.00 52.03 98 ARG A C 1
ATOM 781 O O . ARG A 1 98 ? 14.188 11.582 -9.065 1.00 52.03 98 ARG A O 1
ATOM 788 N N . GLY A 1 99 ? 15.149 9.665 -8.366 1.00 53.00 99 GLY A N 1
ATOM 789 C CA . GLY A 1 99 ? 16.072 10.277 -7.409 1.00 53.00 99 GLY A CA 1
ATOM 790 C C . GLY A 1 99 ? 15.458 10.622 -6.050 1.00 53.00 99 GLY A C 1
ATOM 791 O O . GLY A 1 99 ? 16.147 11.244 -5.246 1.00 53.00 99 GLY A O 1
ATOM 792 N N . SER A 1 100 ? 14.209 10.226 -5.774 1.00 56.16 100 SER A N 1
ATOM 793 C CA . SER A 1 100 ? 13.611 10.327 -4.442 1.00 56.16 100 SER A CA 1
ATOM 794 C C . SER A 1 100 ? 13.142 8.951 -3.962 1.00 56.16 100 SER A C 1
ATOM 796 O O . SER A 1 100 ? 12.552 8.168 -4.709 1.00 56.16 100 SER A O 1
ATOM 798 N N . ASP A 1 101 ? 13.384 8.641 -2.689 1.00 70.69 101 ASP A N 1
ATOM 799 C CA . ASP A 1 101 ? 12.858 7.435 -2.048 1.00 70.69 101 ASP A CA 1
ATOM 800 C C . ASP A 1 101 ? 11.350 7.616 -1.744 1.00 70.69 101 ASP A C 1
ATOM 802 O O . ASP A 1 101 ? 10.890 7.504 -0.610 1.00 70.69 101 ASP A O 1
ATOM 806 N N . ALA A 1 102 ? 10.528 7.947 -2.744 1.00 80.31 102 ALA A N 1
ATOM 807 C CA . ALA A 1 102 ? 9.097 8.220 -2.551 1.00 80.31 102 ALA A CA 1
ATOM 808 C C . ALA A 1 102 ? 8.335 7.004 -1.990 1.00 80.31 102 ALA A C 1
ATOM 810 O O . ALA A 1 102 ? 7.426 7.141 -1.162 1.00 80.31 102 ALA A O 1
ATOM 811 N N . SER A 1 103 ? 8.767 5.796 -2.363 1.00 85.00 103 SER A N 1
ATOM 812 C CA . SER A 1 103 ? 8.290 4.554 -1.756 1.00 85.00 103 SER A CA 1
ATOM 813 C C . SER A 1 103 ? 8.639 4.501 -0.270 1.00 85.00 103 SER A C 1
ATOM 815 O O . SER A 1 103 ? 7.785 4.145 0.532 1.00 85.00 103 SER A O 1
ATOM 817 N N . TRP A 1 104 ? 9.838 4.933 0.134 1.00 85.88 104 TRP A N 1
ATOM 818 C CA . TRP A 1 104 ? 10.218 5.014 1.547 1.00 85.88 104 TRP A CA 1
ATOM 819 C C . TRP A 1 104 ? 9.307 5.954 2.335 1.00 85.88 104 TRP A C 1
ATOM 821 O O . TRP A 1 104 ? 8.847 5.586 3.416 1.00 85.88 104 TRP A O 1
ATOM 831 N N . LEU A 1 105 ? 9.006 7.139 1.795 1.00 86.81 105 LEU A N 1
ATOM 832 C CA . LEU A 1 105 ? 8.091 8.086 2.439 1.00 86.81 105 LEU A CA 1
ATOM 833 C C . LEU A 1 105 ? 6.691 7.488 2.599 1.00 86.81 105 LEU A C 1
ATOM 835 O O . LEU A 1 105 ? 6.109 7.565 3.678 1.00 86.81 105 LEU A O 1
ATOM 839 N N . THR A 1 106 ? 6.187 6.826 1.556 1.00 88.56 106 THR A N 1
ATOM 840 C CA . THR A 1 106 ? 4.888 6.140 1.586 1.00 88.56 106 THR A CA 1
ATOM 841 C C . THR A 1 106 ? 4.879 5.041 2.650 1.00 88.56 106 THR A C 1
ATOM 843 O O . THR A 1 106 ? 4.018 5.024 3.523 1.00 88.56 106 THR A O 1
ATOM 846 N N . CYS A 1 107 ? 5.887 4.170 2.654 1.00 88.94 107 CYS A N 1
ATOM 847 C CA . CYS A 1 107 ? 5.991 3.044 3.583 1.00 88.94 107 CYS A CA 1
ATOM 848 C C . CYS A 1 107 ? 6.250 3.460 5.039 1.00 88.94 107 CYS A C 1
ATOM 850 O O . CYS A 1 107 ? 6.017 2.677 5.957 1.00 88.94 107 CYS A O 1
ATOM 852 N N . ASN A 1 108 ? 6.698 4.696 5.264 1.00 86.00 108 ASN A N 1
ATOM 853 C CA . ASN A 1 108 ? 6.866 5.289 6.588 1.00 86.00 108 ASN A CA 1
ATOM 854 C C . ASN A 1 108 ? 5.797 6.340 6.905 1.00 86.00 108 ASN A C 1
ATOM 856 O O . ASN A 1 108 ? 5.931 7.057 7.898 1.00 86.00 108 ASN A O 1
ATOM 860 N N . ALA A 1 109 ? 4.721 6.423 6.114 1.00 83.94 109 ALA A N 1
ATOM 861 C CA . ALA A 1 109 ? 3.671 7.411 6.333 1.00 83.94 109 ALA A CA 1
ATOM 862 C C . ALA A 1 109 ? 3.058 7.284 7.733 1.00 83.94 109 ALA A C 1
ATOM 864 O O . ALA A 1 109 ? 2.736 8.304 8.332 1.00 83.94 109 ALA A O 1
ATOM 865 N N . TRP A 1 110 ? 2.987 6.076 8.304 1.00 81.75 110 TRP A N 1
ATOM 866 C CA . TRP A 1 110 ? 2.510 5.831 9.673 1.00 81.75 110 TRP A CA 1
ATOM 867 C C . TRP A 1 110 ? 3.261 6.625 10.760 1.00 81.75 110 TRP A C 1
ATOM 869 O O . TRP A 1 110 ? 2.719 6.832 11.838 1.00 81.75 110 TRP A O 1
ATOM 879 N N . ARG A 1 111 ? 4.490 7.097 10.494 1.00 81.81 111 ARG A N 1
ATOM 880 C CA . ARG A 1 111 ? 5.302 7.880 11.448 1.00 81.81 111 ARG A CA 1
ATOM 881 C C . ARG A 1 111 ? 4.891 9.345 11.562 1.00 81.81 111 ARG A C 1
ATOM 883 O O . ARG A 1 111 ? 5.423 10.066 12.399 1.00 81.81 111 ARG A O 1
ATOM 890 N N . THR A 1 112 ? 4.022 9.811 10.674 1.00 78.81 112 THR A N 1
ATOM 891 C CA . THR A 1 112 ? 3.539 11.192 10.682 1.00 78.81 112 THR A CA 1
ATOM 892 C C . THR A 1 112 ? 2.173 11.235 11.361 1.00 78.81 112 THR A C 1
ATOM 894 O O . THR A 1 112 ? 1.357 10.356 11.090 1.00 78.81 112 THR A O 1
ATOM 897 N N . PRO A 1 113 ? 1.879 12.240 12.206 1.00 74.31 113 PRO A N 1
ATOM 898 C CA . PRO A 1 113 ? 0.548 12.406 12.772 1.00 74.31 113 PRO A CA 1
ATOM 899 C C . PRO A 1 113 ? -0.502 12.556 11.667 1.00 74.31 113 PRO A C 1
ATOM 901 O O . PRO A 1 113 ? -0.425 13.463 10.836 1.00 74.31 113 PRO A O 1
ATOM 904 N N . HIS A 1 114 ? -1.500 11.676 11.670 1.00 72.56 114 HIS A N 1
ATOM 905 C CA . HIS A 1 114 ? -2.636 11.731 10.751 1.00 72.56 114 HIS A CA 1
ATOM 906 C C . HIS A 1 114 ? -3.894 12.149 11.504 1.00 72.56 114 HIS A C 1
ATOM 908 O O . HIS A 1 114 ? -4.091 11.779 12.656 1.00 72.56 114 HIS A O 1
ATOM 914 N N . ALA A 1 115 ? -4.797 12.865 10.831 1.00 70.69 115 ALA A N 1
ATOM 915 C CA . ALA A 1 115 ? -6.101 13.228 11.402 1.00 70.69 115 ALA A CA 1
ATOM 916 C C . ALA A 1 115 ? -7.012 12.011 11.679 1.00 70.69 115 ALA A C 1
ATOM 918 O O . ALA A 1 115 ? -7.998 12.119 12.396 1.00 70.69 115 ALA A O 1
ATOM 919 N N . SER A 1 116 ? -6.694 10.863 11.082 1.00 71.31 116 SER A N 1
ATOM 920 C CA . SER A 1 116 ? -7.355 9.572 11.294 1.00 71.31 116 SER A CA 1
ATOM 921 C C . SER A 1 116 ? -6.279 8.510 11.448 1.00 71.31 116 SER A C 1
ATOM 923 O O . SER A 1 116 ? -5.202 8.646 10.866 1.00 71.31 116 SER A O 1
ATOM 925 N N . LEU A 1 117 ? -6.564 7.460 12.210 1.00 70.75 117 LEU A N 1
ATOM 926 C CA . LEU A 1 117 ? -5.631 6.360 12.419 1.00 70.75 117 LEU A CA 1
ATOM 927 C C . LEU A 1 117 ? -5.306 5.705 11.065 1.00 70.75 117 LEU A C 1
ATOM 929 O O . LEU A 1 117 ? -6.179 5.098 10.444 1.00 70.75 117 LEU A O 1
ATOM 933 N N . LYS A 1 118 ? -4.059 5.845 10.588 1.00 81.44 118 LYS A N 1
ATOM 934 C CA . LYS A 1 118 ? -3.544 5.268 9.325 1.00 81.44 118 LYS A CA 1
ATOM 935 C C . LYS A 1 118 ? -2.289 4.427 9.542 1.00 81.44 118 LYS A C 1
ATOM 937 O O . LYS A 1 118 ? -1.310 4.914 10.100 1.00 81.44 118 LYS A O 1
ATOM 942 N N . SER A 1 119 ? -2.346 3.160 9.150 1.00 88.81 119 SER A N 1
ATOM 943 C CA . SER A 1 119 ? -1.255 2.194 9.274 1.00 88.81 119 SER A CA 1
ATOM 944 C C . SER A 1 119 ? -0.944 1.648 7.894 1.00 88.81 119 SER A C 1
ATOM 946 O O . SER A 1 119 ? -1.840 1.488 7.069 1.00 88.81 119 SER A O 1
ATOM 948 N N . ILE A 1 120 ? 0.328 1.398 7.611 1.00 91.69 120 ILE A N 1
ATOM 949 C CA . ILE A 1 120 ? 0.774 0.948 6.296 1.00 91.69 120 ILE A CA 1
ATOM 950 C C . ILE A 1 120 ? 1.924 -0.040 6.444 1.00 91.69 120 ILE A C 1
ATOM 952 O O . ILE A 1 120 ? 2.810 0.139 7.278 1.00 91.69 120 ILE A O 1
ATOM 956 N N . ALA A 1 121 ? 1.905 -1.077 5.615 1.00 92.50 121 ALA A N 1
ATOM 957 C CA . ALA A 1 121 ? 3.008 -2.002 5.426 1.00 92.50 121 ALA A CA 1
ATOM 958 C C . ALA A 1 121 ? 3.340 -2.110 3.940 1.00 92.50 121 ALA A C 1
ATOM 960 O O . ALA A 1 121 ? 2.474 -1.974 3.072 1.00 92.50 121 ALA A O 1
ATOM 961 N N . CYS A 1 122 ? 4.611 -2.386 3.669 1.00 93.62 122 CYS A N 1
ATOM 962 C CA . CYS A 1 122 ? 5.147 -2.491 2.326 1.00 93.62 122 CYS A CA 1
ATOM 963 C C . CYS A 1 122 ? 5.939 -3.778 2.132 1.00 93.62 122 CYS A C 1
ATOM 965 O O . CYS A 1 122 ? 6.547 -4.299 3.066 1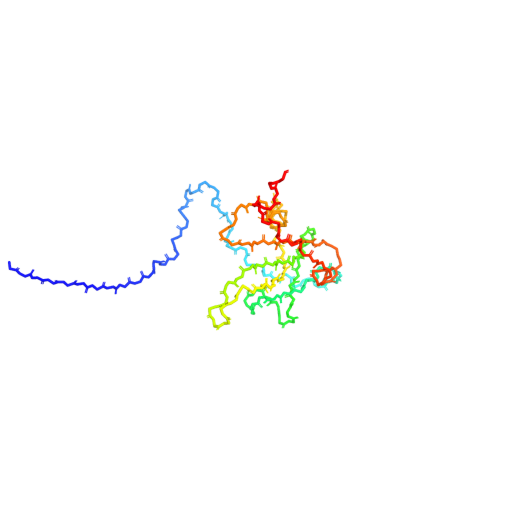.00 93.62 122 CYS A O 1
ATOM 967 N N . CYS A 1 123 ? 5.970 -4.245 0.890 1.00 92.44 123 CYS A N 1
ATOM 968 C CA . CYS A 1 123 ? 6.809 -5.341 0.430 1.00 92.44 123 CYS A CA 1
ATOM 969 C C . CYS A 1 123 ? 7.411 -4.982 -0.931 1.00 92.44 123 CYS A C 1
ATOM 971 O O . CYS A 1 123 ? 6.790 -4.287 -1.737 1.00 92.44 123 CYS A O 1
ATOM 973 N N . TYR A 1 124 ? 8.639 -5.431 -1.175 1.00 89.12 124 TYR A N 1
ATOM 974 C CA . TYR A 1 124 ? 9.427 -5.017 -2.341 1.00 89.12 124 TYR A CA 1
ATOM 975 C C . TYR A 1 124 ? 9.578 -6.122 -3.387 1.00 89.12 124 TYR A C 1
ATOM 977 O O . TYR A 1 124 ? 9.791 -5.826 -4.563 1.00 89.12 124 TYR A O 1
ATOM 985 N N . GLU A 1 125 ? 9.439 -7.380 -2.976 1.00 86.62 125 GLU A N 1
ATOM 986 C CA . GLU A 1 125 ? 9.719 -8.553 -3.797 1.00 86.62 125 GLU A CA 1
ATOM 987 C C . GLU A 1 125 ? 8.490 -9.457 -3.912 1.00 86.62 125 GLU A C 1
ATOM 989 O O . GLU A 1 125 ? 7.733 -9.626 -2.954 1.00 86.62 125 GLU A O 1
ATOM 994 N N . GLY A 1 126 ? 8.337 -10.077 -5.083 1.00 85.31 126 GLY A N 1
ATOM 995 C CA . GLY A 1 126 ? 7.262 -11.019 -5.377 1.00 85.31 126 GLY A CA 1
ATOM 996 C C . GLY A 1 126 ? 5.977 -10.357 -5.876 1.00 85.31 126 GLY A C 1
ATOM 997 O O . GLY A 1 126 ? 5.606 -9.255 -5.473 1.00 85.31 126 GLY A O 1
ATOM 998 N N . ASN A 1 127 ? 5.270 -11.066 -6.757 1.00 89.31 127 ASN A N 1
ATOM 999 C CA . ASN A 1 127 ? 3.977 -10.609 -7.257 1.00 89.31 127 ASN A CA 1
ATOM 1000 C C . ASN A 1 127 ? 2.914 -10.698 -6.168 1.00 89.31 127 ASN A C 1
ATOM 1002 O O . ASN A 1 127 ? 2.849 -11.682 -5.432 1.00 89.31 127 ASN A O 1
ATOM 1006 N N . TYR A 1 128 ? 2.050 -9.688 -6.122 1.00 93.06 128 TYR A N 1
ATOM 1007 C CA . TYR A 1 128 ? 0.932 -9.582 -5.190 1.00 93.06 128 TYR A CA 1
ATOM 1008 C C . TYR A 1 128 ? 1.352 -9.725 -3.725 1.00 93.06 128 TYR A C 1
ATOM 1010 O O . TYR A 1 128 ? 0.544 -10.107 -2.878 1.00 93.06 128 TYR A O 1
ATOM 1018 N N . CYS A 1 129 ? 2.608 -9.401 -3.401 1.00 93.38 129 CYS A N 1
ATOM 1019 C CA . CYS A 1 129 ? 3.140 -9.564 -2.051 1.00 93.38 129 CYS A CA 1
ATOM 1020 C C . CYS A 1 129 ? 2.310 -8.793 -1.009 1.00 93.38 129 CYS A C 1
ATOM 1022 O O . CYS A 1 129 ? 2.235 -9.196 0.151 1.00 93.38 129 CYS A O 1
ATOM 1024 N N . ASN A 1 130 ? 1.627 -7.721 -1.429 1.00 96.00 130 ASN A N 1
ATOM 1025 C CA . ASN A 1 130 ? 0.802 -6.896 -0.559 1.00 96.00 130 ASN A CA 1
ATOM 1026 C C . ASN A 1 130 ? -0.489 -7.573 -0.075 1.00 96.00 130 ASN A C 1
ATOM 1028 O O . ASN A 1 130 ? -1.099 -7.074 0.865 1.00 96.00 130 ASN A O 1
ATOM 1032 N N . LEU A 1 131 ? -0.882 -8.713 -0.649 1.00 95.12 131 LEU A N 1
ATOM 1033 C CA . LEU A 1 131 ? -1.968 -9.538 -0.109 1.00 95.12 131 LEU A CA 1
ATOM 1034 C C . LEU A 1 131 ? -1.542 -10.329 1.136 1.00 95.12 131 LEU A C 1
ATOM 1036 O O . LEU A 1 131 ? -2.387 -10.675 1.957 1.00 95.12 131 LEU A O 1
ATOM 1040 N N . ASN A 1 132 ? -0.240 -10.586 1.295 1.00 92.75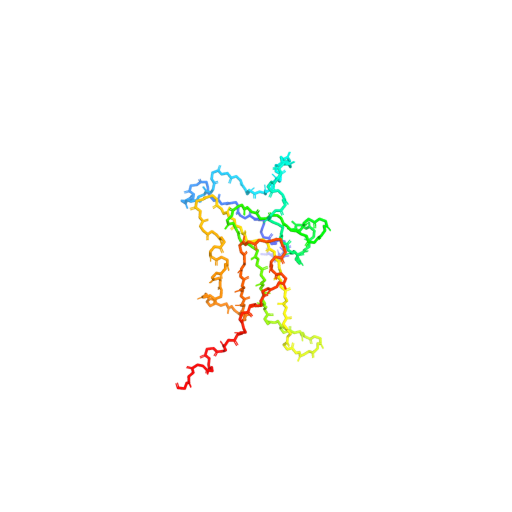 132 ASN A N 1
ATOM 1041 C CA . ASN A 1 132 ? 0.298 -11.466 2.336 1.00 92.75 132 ASN A CA 1
ATOM 1042 C C . ASN A 1 132 ? 0.963 -10.704 3.492 1.00 92.75 132 ASN A C 1
ATOM 1044 O O . ASN A 1 132 ? 1.530 -11.323 4.391 1.00 92.75 132 ASN A O 1
ATOM 1048 N N . ILE A 1 133 ? 0.906 -9.372 3.483 1.00 91.94 133 ILE A N 1
ATOM 1049 C CA . ILE A 1 133 ? 1.402 -8.532 4.576 1.00 91.94 133 ILE A CA 1
ATOM 1050 C C . ILE A 1 133 ? 0.232 -7.893 5.312 1.00 91.94 133 ILE A C 1
ATOM 1052 O O . ILE A 1 133 ? -0.754 -7.473 4.706 1.00 91.94 133 ILE A O 1
ATOM 1056 N N . THR A 1 134 ? 0.355 -7.792 6.630 1.00 90.06 134 THR A N 1
ATOM 1057 C CA . THR A 1 134 ? -0.639 -7.143 7.488 1.00 90.06 134 THR A CA 1
ATOM 1058 C C . THR A 1 134 ? 0.007 -5.919 8.130 1.00 90.06 134 THR A C 1
ATOM 1060 O O . THR A 1 134 ? 0.994 -6.081 8.850 1.00 90.06 134 THR A O 1
ATOM 1063 N N . PRO A 1 135 ? -0.495 -4.700 7.856 1.00 89.25 135 PRO A N 1
ATOM 1064 C CA . PRO A 1 135 ? -0.105 -3.502 8.580 1.00 89.25 135 PRO A CA 1
ATOM 1065 C C . PRO A 1 135 ? -0.219 -3.698 10.089 1.00 89.25 135 PRO A C 1
ATOM 1067 O O . PRO A 1 135 ? -1.171 -4.337 10.542 1.00 89.25 135 PRO A O 1
ATOM 1070 N N . PRO A 1 136 ? 0.728 -3.166 10.876 1.00 82.25 136 PRO A N 1
ATOM 1071 C CA . PRO A 1 136 ? 0.625 -3.232 12.324 1.00 82.25 136 PRO A CA 1
ATOM 1072 C C . PRO A 1 136 ? -0.667 -2.551 12.781 1.00 82.25 136 PRO A C 1
ATOM 1074 O O . PRO A 1 136 ? -1.076 -1.530 12.222 1.00 82.25 136 PRO A O 1
ATOM 1077 N N . THR A 1 137 ? -1.314 -3.117 13.794 1.00 72.94 137 THR A N 1
ATOM 1078 C CA . THR A 1 137 ? -2.483 -2.500 14.423 1.00 72.94 137 THR A CA 1
ATOM 1079 C C . THR A 1 137 ? -2.098 -1.163 15.042 1.00 72.94 137 THR A C 1
ATOM 1081 O O . THR A 1 137 ? -0.973 -0.987 15.515 1.00 72.94 137 THR A O 1
ATOM 1084 N N . TYR A 1 138 ? -3.038 -0.222 15.062 1.00 67.31 138 TYR A N 1
ATOM 1085 C CA . TYR A 1 138 ? -2.863 1.034 15.778 1.00 67.31 138 TYR A CA 1
ATOM 1086 C C .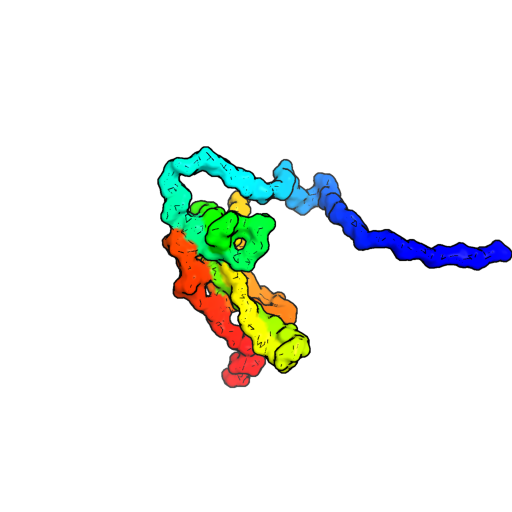 TYR A 1 138 ? -2.597 0.759 17.243 1.00 67.31 138 TYR A C 1
ATOM 1088 O O . TYR A 1 138 ? -3.393 0.096 17.900 1.00 67.31 138 TYR A O 1
ATOM 1096 N N . ILE A 1 139 ? -1.493 1.289 17.753 1.00 57.25 139 ILE A N 1
ATOM 1097 C CA . ILE A 1 139 ? -1.360 1.491 19.184 1.00 57.25 139 ILE A CA 1
ATOM 1098 C C . ILE A 1 139 ? -1.835 2.919 19.404 1.00 57.25 139 ILE A C 1
ATOM 1100 O O . ILE A 1 139 ? -1.235 3.855 18.869 1.00 57.25 139 ILE A O 1
ATOM 1104 N N . ASN A 1 140 ? -2.941 3.098 20.124 1.00 52.06 140 ASN A N 1
ATOM 1105 C CA . ASN A 1 140 ? -3.303 4.430 20.586 1.00 52.06 140 ASN A CA 1
ATOM 1106 C C . ASN A 1 140 ? -2.108 4.959 21.389 1.00 52.06 140 ASN A C 1
ATOM 1108 O O . ASN A 1 140 ? -1.701 4.327 22.356 1.00 52.06 140 ASN A O 1
ATOM 1112 N N . GLU A 1 141 ? -1.542 6.117 21.043 1.00 51.66 141 GLU A N 1
ATOM 1113 C CA . GLU A 1 141 ? -0.430 6.703 21.822 1.00 51.66 141 GLU A CA 1
ATOM 1114 C C . GLU A 1 141 ? -0.821 6.955 23.296 1.00 51.66 141 GLU A C 1
ATOM 1116 O O . GLU A 1 141 ? 0.033 7.079 24.171 1.00 51.66 141 GLU A O 1
ATOM 1121 N N . ASN A 1 142 ? -2.126 6.971 23.590 1.00 50.06 142 ASN A N 1
ATOM 1122 C CA . ASN A 1 142 ? -2.681 7.029 24.941 1.00 50.06 142 ASN A CA 1
ATOM 1123 C C . ASN A 1 142 ? -2.610 5.697 25.718 1.00 50.06 142 ASN A C 1
ATOM 1125 O O . ASN A 1 142 ? -2.765 5.725 26.932 1.00 50.06 142 ASN A O 1
ATOM 1129 N N . GLU A 1 143 ? -2.370 4.564 25.055 1.00 50.31 143 GLU A N 1
ATOM 1130 C CA . GLU A 1 143 ? -2.180 3.232 25.661 1.00 50.31 143 GLU A CA 1
ATOM 1131 C C . GLU A 1 143 ? -0.696 2.905 25.920 1.00 50.31 143 GLU A C 1
ATOM 1133 O O . GLU A 1 143 ? -0.393 1.900 26.548 1.00 50.31 143 GLU A O 1
ATOM 1138 N N . ILE A 1 144 ? 0.242 3.758 25.480 1.00 52.97 144 ILE A N 1
ATOM 1139 C CA . ILE A 1 144 ? 1.698 3.613 25.723 1.00 52.97 144 ILE A CA 1
ATOM 1140 C C . ILE A 1 144 ? 2.132 4.406 26.976 1.00 52.97 144 ILE A C 1
ATOM 1142 O O . ILE A 1 144 ? 3.312 4.660 27.204 1.00 52.97 144 ILE A O 1
ATOM 1146 N N . LYS A 1 145 ? 1.179 4.848 27.802 1.00 41.12 145 LYS A N 1
ATOM 1147 C CA . LYS A 1 145 ? 1.456 5.519 29.077 1.00 41.12 145 LYS A CA 1
ATOM 1148 C C . LYS A 1 145 ? 1.256 4.549 30.239 1.00 41.12 145 LYS A C 1
ATOM 1150 O O . LYS A 1 145 ? 0.274 4.687 30.956 1.00 41.12 145 LYS A O 1
ATOM 1155 N N . ASP A 1 146 ? 2.204 3.635 30.417 1.00 43.53 146 ASP A N 1
ATOM 1156 C CA . ASP A 1 146 ? 2.450 2.940 31.688 1.00 43.53 146 ASP A CA 1
ATOM 1157 C C . ASP A 1 146 ? 3.906 3.164 32.123 1.00 43.53 146 ASP A C 1
ATOM 1159 O O . ASP A 1 146 ? 4.818 2.940 31.290 1.00 43.53 146 ASP A O 1
#

Secondary structure (DSSP, 8-state):
----------PPP--PPPTT-TT--SS-----------SSGGGS-EEE--S-TTTSBTTTEEEPPTT--EEEEEEEEEETTTTEEEEEEEEEEPP--TTS-HHHHHHTGGGS--SS-EEEEEE-SSTTGGGS--PPPP--GGGS--

Organism: NCBI:txid290746

Sequence (146 aa):
MGSAENRHTGCPKKRDIPEDAVGRPTHGPLYNKHSSDLTNKTLLNLCYCSYGPDHCDYDKTCVKDDWAACFHAMQEVYNEETRRQETWHTYGCAPLERGSDASWLTCNAWRTPHASLKSIACCYEGNYCNLNITPPTYINENEIKD

Radius of gyration: 20.75 Å; chains: 1; bounding box: 46×66×56 Å

pLDDT: mean 72.26, std 19.71, range [32.03, 96.0]

InterPro domains:
  IPR045860 Snake toxin-like superfamily [G3DSA:2.10.60.10] (45-146)
  IPR045860 Snake toxin-like superfamily [SSF57302] (46-136)